Protein AF-A0A9J5Y1U6-F1 (afdb_monomer)

Radius of gyration: 24.43 Å; Cα contacts (8 Å, |Δi|>4): 28; chains: 1; bounding box: 59×38×67 Å

Structure (mmCIF, N/CA/C/O backbone):
data_AF-A0A9J5Y1U6-F1
#
_entry.id   AF-A0A9J5Y1U6-F1
#
loop_
_atom_site.group_PDB
_atom_site.id
_atom_site.type_symbol
_atom_site.label_atom_id
_atom_site.label_alt_id
_atom_site.label_comp_id
_atom_site.label_asym_id
_atom_site.label_entity_id
_atom_site.label_seq_id
_atom_site.pdbx_PDB_ins_code
_atom_site.Cartn_x
_atom_site.Cartn_y
_atom_site.Cartn_z
_atom_site.occupancy
_atom_site.B_iso_or_equiv
_atom_site.auth_seq_id
_atom_site.auth_comp_id
_atom_site.auth_asym_id
_atom_site.auth_atom_id
_atom_site.pdbx_PDB_model_num
ATOM 1 N N . MET A 1 1 ? 47.643 -8.960 -52.295 1.00 37.28 1 MET A N 1
ATOM 2 C CA . MET A 1 1 ? 47.660 -8.270 -50.986 1.00 37.28 1 MET A CA 1
ATOM 3 C C . MET A 1 1 ? 46.246 -8.256 -50.419 1.00 37.28 1 MET A C 1
ATOM 5 O O . MET A 1 1 ? 45.339 -7.774 -51.087 1.00 37.28 1 MET A O 1
ATOM 9 N N . GLY A 1 2 ? 46.035 -8.901 -49.269 1.00 40.78 2 GLY A N 1
ATOM 10 C CA . GLY A 1 2 ? 44.711 -9.134 -48.681 1.00 40.78 2 GLY A CA 1
ATOM 11 C C . GLY A 1 2 ? 44.109 -7.870 -48.066 1.00 40.78 2 GLY A C 1
ATOM 12 O O . GLY A 1 2 ? 44.776 -7.161 -47.318 1.00 40.78 2 GLY A O 1
ATOM 13 N N . ARG A 1 3 ? 42.842 -7.589 -48.387 1.00 44.56 3 ARG A N 1
ATOM 14 C CA . ARG A 1 3 ? 42.076 -6.476 -47.812 1.00 44.56 3 ARG A CA 1
ATOM 15 C C . ARG A 1 3 ? 41.805 -6.760 -46.333 1.00 44.56 3 ARG A C 1
ATOM 17 O O . ARG A 1 3 ? 41.010 -7.642 -46.012 1.00 44.56 3 ARG A O 1
ATOM 24 N N . ALA A 1 4 ? 42.463 -6.008 -45.453 1.00 46.34 4 ALA A N 1
ATOM 25 C CA . ALA A 1 4 ? 42.156 -5.958 -44.030 1.00 46.34 4 ALA A CA 1
ATOM 26 C C . ALA A 1 4 ? 40.682 -5.556 -43.857 1.00 46.34 4 ALA A C 1
ATOM 28 O O . ALA A 1 4 ? 40.277 -4.452 -44.220 1.00 46.34 4 ALA A O 1
ATOM 29 N N . ARG A 1 5 ? 39.857 -6.487 -43.369 1.00 50.5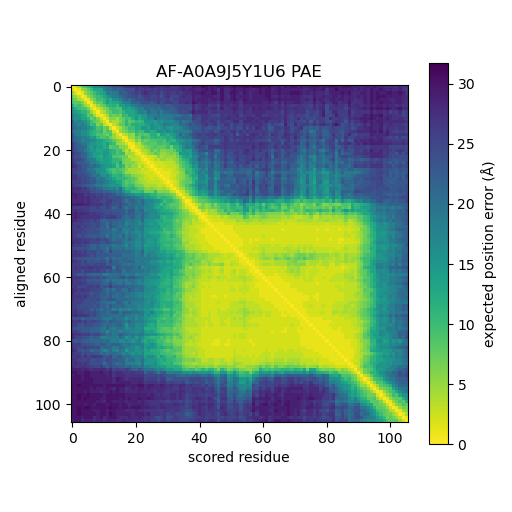0 5 ARG A N 1
ATOM 30 C CA . ARG A 1 5 ? 38.454 -6.224 -43.043 1.00 50.50 5 ARG A CA 1
ATOM 31 C C . ARG A 1 5 ? 38.412 -5.315 -41.815 1.00 50.50 5 ARG A C 1
ATOM 33 O O . ARG A 1 5 ? 38.963 -5.646 -40.770 1.00 50.50 5 ARG A O 1
ATOM 40 N N . ASP A 1 6 ? 37.794 -4.155 -41.996 1.00 52.91 6 ASP A N 1
ATOM 41 C CA . ASP A 1 6 ? 37.672 -3.064 -41.035 1.00 52.91 6 ASP A CA 1
ATOM 42 C C . ASP A 1 6 ? 36.993 -3.526 -39.723 1.00 52.91 6 ASP A C 1
ATOM 44 O O . ASP A 1 6 ? 35.800 -3.824 -39.678 1.00 52.91 6 ASP A O 1
ATOM 48 N N . VAL A 1 7 ? 37.781 -3.591 -38.644 1.00 54.03 7 VAL A N 1
ATOM 49 C CA . VAL A 1 7 ? 37.368 -3.979 -37.278 1.00 54.03 7 VAL A CA 1
ATOM 50 C C . VAL A 1 7 ? 36.524 -2.888 -36.587 1.00 54.03 7 VAL A C 1
ATOM 52 O O . VAL A 1 7 ? 35.916 -3.125 -35.543 1.00 54.03 7 VAL A O 1
ATOM 55 N N . ARG A 1 8 ? 36.447 -1.673 -37.148 1.00 52.47 8 ARG A N 1
ATOM 56 C CA . ARG A 1 8 ? 35.677 -0.557 -36.572 1.00 52.47 8 ARG A CA 1
ATOM 57 C C . ARG A 1 8 ? 34.212 -0.617 -36.980 1.00 52.47 8 ARG A C 1
ATOM 59 O O . ARG A 1 8 ? 33.350 -0.312 -36.159 1.00 52.47 8 ARG A O 1
ATOM 66 N N . VAL A 1 9 ? 33.918 -1.085 -38.194 1.00 54.09 9 VAL A N 1
ATOM 67 C CA . VAL A 1 9 ? 32.534 -1.251 -38.664 1.00 54.09 9 VAL A CA 1
ATOM 68 C C . VAL A 1 9 ? 31.809 -2.299 -37.815 1.00 54.09 9 VAL A C 1
ATOM 70 O O . VAL A 1 9 ? 30.724 -2.027 -37.308 1.00 54.09 9 VAL A O 1
ATOM 73 N N . THR A 1 10 ? 32.425 -3.456 -37.551 1.00 52.22 10 THR A N 1
ATOM 74 C CA . THR A 1 10 ? 31.820 -4.543 -36.752 1.00 52.22 10 THR A CA 1
ATOM 75 C C . THR A 1 10 ? 31.591 -4.173 -35.283 1.00 52.22 10 THR A C 1
ATOM 77 O O . THR A 1 10 ? 30.628 -4.643 -34.676 1.00 52.22 10 THR A O 1
ATOM 80 N N . LYS A 1 11 ? 32.411 -3.278 -34.717 1.00 52.00 11 LYS A N 1
ATOM 81 C CA . LYS A 1 11 ? 32.227 -2.758 -33.353 1.00 52.00 11 LYS A CA 1
ATOM 82 C C . LYS A 1 11 ? 31.014 -1.823 -33.232 1.00 52.00 11 LYS A C 1
ATOM 84 O O . LYS A 1 11 ? 30.335 -1.856 -32.206 1.00 52.00 11 LYS A O 1
ATOM 89 N N . CYS A 1 12 ? 30.694 -1.049 -34.273 1.00 51.03 12 CYS A N 1
ATOM 90 C CA . CYS A 1 12 ? 29.504 -0.191 -34.299 1.00 51.03 12 CYS A CA 1
ATOM 91 C C . CYS A 1 12 ? 28.195 -0.992 -34.336 1.00 51.03 12 CYS A C 1
ATOM 93 O O . CYS A 1 12 ? 27.301 -0.699 -33.544 1.00 51.03 12 CYS A O 1
ATOM 95 N N . TRP A 1 13 ? 28.098 -2.044 -35.158 1.00 43.88 13 TRP A N 1
ATOM 96 C CA . TRP A 1 13 ? 26.896 -2.896 -35.209 1.00 43.88 13 TRP A CA 1
ATOM 97 C C . TRP A 1 13 ? 26.616 -3.597 -33.872 1.00 43.88 13 TRP A C 1
ATOM 99 O O . TRP A 1 13 ? 25.471 -3.659 -33.422 1.00 43.88 13 TRP A O 1
ATOM 109 N N . PHE A 1 14 ? 27.663 -4.074 -33.193 1.00 50.84 14 PHE A N 1
ATOM 110 C CA . PHE A 1 14 ? 27.520 -4.800 -31.929 1.00 50.84 14 PHE A CA 1
ATOM 111 C C . PHE A 1 14 ? 27.088 -3.890 -30.765 1.00 50.84 14 PHE A C 1
ATOM 113 O O . PHE A 1 14 ? 26.224 -4.248 -29.964 1.00 50.84 14 PHE A O 1
ATOM 120 N N . LEU A 1 15 ? 27.639 -2.675 -30.692 1.00 53.47 15 LEU A N 1
ATOM 121 C CA . LEU A 1 15 ? 27.267 -1.695 -29.667 1.00 53.47 15 LEU A CA 1
ATOM 122 C C . LEU A 1 15 ? 25.892 -1.067 -29.928 1.00 53.47 15 LEU A C 1
ATOM 124 O O . LEU A 1 15 ? 25.202 -0.707 -28.976 1.00 53.47 15 LEU A O 1
ATOM 128 N N . GLN A 1 16 ? 25.460 -0.967 -31.187 1.00 55.44 16 GLN A N 1
ATOM 129 C CA . GLN A 1 16 ? 24.159 -0.401 -31.546 1.00 55.44 16 GLN A CA 1
ATOM 130 C C . GLN A 1 16 ? 22.993 -1.320 -31.150 1.00 55.44 16 GLN A C 1
ATOM 132 O O . GLN A 1 16 ? 22.002 -0.835 -30.601 1.00 55.44 16 GLN A O 1
ATOM 137 N N . GLY A 1 17 ? 23.141 -2.640 -31.313 1.00 56.09 17 GLY A N 1
ATOM 138 C CA . GLY A 1 17 ? 22.160 -3.617 -30.820 1.00 56.09 17 GLY A CA 1
ATOM 139 C C . GLY A 1 17 ? 22.053 -3.633 -29.290 1.00 56.09 17 GLY A C 1
ATOM 140 O O . GLY A 1 17 ? 20.954 -3.667 -28.734 1.00 56.09 17 GLY A O 1
ATOM 141 N N . PHE A 1 18 ? 23.187 -3.522 -28.590 1.00 56.31 18 PHE A N 1
ATOM 142 C CA . PHE A 1 18 ? 23.207 -3.439 -27.126 1.00 56.31 18 PHE A CA 1
ATOM 143 C C . PHE A 1 18 ? 22.609 -2.117 -26.611 1.00 56.31 18 PHE A C 1
ATOM 145 O O . PHE A 1 18 ? 21.887 -2.109 -25.615 1.00 56.31 18 PHE A O 1
ATOM 152 N N . ARG A 1 19 ? 22.837 -1.008 -27.328 1.00 54.06 19 ARG A N 1
ATOM 153 C CA . ARG A 1 19 ? 22.260 0.309 -27.022 1.00 54.06 19 ARG A CA 1
ATOM 154 C C . ARG A 1 19 ? 20.738 0.326 -27.173 1.00 54.06 19 ARG A C 1
ATOM 156 O O . ARG A 1 19 ? 20.075 0.850 -26.288 1.00 54.06 19 ARG A O 1
ATOM 163 N N . SER A 1 20 ? 20.186 -0.290 -28.223 1.00 57.59 20 SER A N 1
ATOM 164 C CA . SER A 1 20 ? 18.726 -0.406 -28.400 1.00 57.59 20 SER A CA 1
ATOM 165 C C . SER A 1 20 ? 18.089 -1.203 -27.262 1.00 57.59 20 SER A C 1
ATOM 167 O O . SER A 1 20 ? 17.143 -0.745 -26.633 1.00 57.59 20 SER A O 1
ATOM 169 N N . ARG A 1 21 ? 18.691 -2.346 -26.909 1.00 59.06 21 ARG A N 1
ATOM 170 C CA . ARG A 1 21 ? 18.209 -3.202 -25.819 1.00 59.06 21 ARG A CA 1
ATOM 171 C C . ARG A 1 21 ? 18.239 -2.507 -24.456 1.00 59.06 21 ARG A C 1
ATOM 173 O O . ARG A 1 21 ? 17.362 -2.740 -23.630 1.00 59.06 21 ARG A O 1
ATOM 180 N N . ILE A 1 22 ? 19.237 -1.660 -24.202 1.00 62.25 22 ILE A N 1
ATOM 181 C CA . ILE A 1 22 ? 19.300 -0.858 -22.973 1.00 62.25 22 ILE A CA 1
ATOM 182 C C . ILE A 1 22 ? 18.199 0.207 -22.949 1.00 62.25 22 ILE A C 1
ATOM 184 O O . ILE A 1 22 ? 17.598 0.414 -21.896 1.00 62.25 22 ILE A O 1
ATOM 188 N N . GLU A 1 23 ? 17.906 0.859 -24.073 1.00 60.69 23 GLU A N 1
ATOM 189 C CA . GLU A 1 23 ? 16.835 1.861 -24.149 1.00 60.69 23 GLU A CA 1
ATOM 190 C C . GLU A 1 23 ? 15.446 1.225 -23.975 1.00 60.69 23 GLU A C 1
ATOM 192 O O . GLU A 1 23 ? 14.637 1.768 -23.227 1.00 60.69 23 GLU A O 1
ATOM 197 N N . ASP A 1 24 ? 15.203 0.027 -24.519 1.00 64.06 24 ASP A N 1
ATOM 198 C CA . ASP A 1 24 ? 13.962 -0.734 -24.292 1.00 64.06 24 ASP A CA 1
ATOM 199 C C . ASP A 1 24 ? 13.782 -1.125 -22.817 1.00 64.06 24 ASP A C 1
ATOM 201 O O . ASP A 1 24 ? 12.707 -0.966 -22.233 1.00 64.06 24 ASP A O 1
ATOM 205 N N . VAL A 1 25 ? 14.861 -1.578 -22.170 1.00 68.38 25 VAL A N 1
ATOM 206 C CA . VAL A 1 25 ? 14.853 -1.892 -20.734 1.00 68.38 25 VAL A CA 1
ATOM 207 C C . VAL A 1 25 ? 14.621 -0.628 -19.903 1.00 68.38 25 VAL A C 1
ATOM 209 O O . VAL A 1 25 ? 13.867 -0.657 -18.930 1.00 68.38 25 VAL A O 1
ATOM 212 N N . ARG A 1 26 ? 15.218 0.508 -20.282 1.00 66.06 26 ARG A N 1
ATOM 213 C CA . ARG A 1 26 ? 14.990 1.800 -19.618 1.00 66.06 26 ARG A CA 1
ATOM 214 C C . ARG A 1 26 ? 13.557 2.278 -19.805 1.00 66.06 26 ARG A C 1
ATOM 216 O O . ARG A 1 26 ? 12.963 2.711 -18.822 1.00 66.06 26 ARG A O 1
ATOM 223 N N . GLU A 1 27 ? 12.977 2.155 -20.992 1.00 61.12 27 GLU A N 1
ATOM 224 C CA . GLU A 1 27 ? 11.583 2.518 -21.260 1.00 61.12 27 GLU A CA 1
ATOM 225 C C . GLU A 1 27 ? 10.592 1.606 -20.529 1.00 61.12 27 GLU A C 1
ATOM 227 O O . GLU A 1 27 ? 9.592 2.094 -19.993 1.00 61.12 27 GLU A O 1
ATOM 232 N N . GLU A 1 28 ? 10.886 0.312 -20.389 1.00 63.47 28 GLU A N 1
ATOM 233 C CA . GLU A 1 28 ? 10.089 -0.594 -19.560 1.00 63.47 28 GLU A CA 1
ATOM 234 C C . GLU A 1 28 ? 10.189 -0.241 -18.065 1.00 63.47 28 GLU A C 1
ATOM 236 O O . GLU A 1 28 ? 9.173 -0.165 -17.364 1.00 63.47 28 GLU A O 1
ATOM 241 N N . ILE A 1 29 ? 11.395 0.051 -17.569 1.00 63.50 29 ILE A N 1
ATOM 242 C CA . ILE A 1 29 ? 11.614 0.527 -16.195 1.00 63.50 29 ILE A CA 1
ATOM 243 C C . ILE A 1 29 ? 10.902 1.870 -15.971 1.00 63.50 29 ILE A C 1
ATOM 245 O O . ILE A 1 29 ? 10.305 2.093 -14.914 1.00 63.50 29 ILE A O 1
ATOM 249 N N . LEU A 1 30 ? 10.915 2.765 -16.960 1.00 59.59 30 LEU A N 1
ATOM 250 C CA . LEU A 1 30 ? 10.241 4.059 -16.911 1.00 59.59 30 LEU A CA 1
ATOM 251 C C . LEU A 1 30 ? 8.719 3.923 -17.038 1.00 59.59 30 LEU A C 1
ATOM 253 O O . LEU A 1 30 ? 8.013 4.680 -16.381 1.00 59.59 30 LEU A O 1
ATOM 257 N N . ARG A 1 31 ? 8.176 2.960 -17.795 1.00 59.12 31 ARG A N 1
ATOM 258 C CA . ARG A 1 31 ? 6.737 2.608 -17.787 1.00 59.12 31 ARG A CA 1
ATOM 259 C C . ARG A 1 31 ? 6.312 2.082 -16.418 1.00 59.12 31 ARG A C 1
ATOM 261 O O . ARG A 1 31 ? 5.325 2.567 -15.873 1.00 59.12 31 ARG A O 1
ATOM 268 N N . LYS A 1 32 ? 7.109 1.199 -15.804 1.00 56.28 32 LYS A N 1
ATOM 269 C CA . LYS A 1 32 ? 6.905 0.732 -14.419 1.00 56.28 32 LYS A CA 1
ATOM 270 C C . LYS A 1 32 ? 7.001 1.875 -13.392 1.00 56.28 32 LYS A C 1
ATOM 272 O O . LYS A 1 32 ? 6.253 1.874 -12.420 1.00 56.28 32 LYS A O 1
ATOM 277 N N . ARG A 1 33 ? 7.859 2.884 -13.616 1.00 55.56 33 ARG A N 1
ATOM 278 C CA . ARG A 1 33 ? 7.940 4.115 -12.791 1.00 55.56 33 ARG A CA 1
ATOM 279 C C . ARG A 1 33 ? 6.813 5.123 -13.058 1.00 55.56 33 ARG A C 1
ATOM 281 O O . ARG A 1 33 ? 6.473 5.873 -12.148 1.00 55.56 33 ARG A O 1
ATOM 288 N N . ARG A 1 34 ? 6.255 5.164 -14.275 1.00 53.44 34 ARG A N 1
ATOM 289 C CA . ARG A 1 34 ? 5.191 6.092 -14.719 1.00 53.44 34 ARG A CA 1
ATOM 290 C C . ARG A 1 34 ? 3.771 5.618 -14.406 1.00 53.44 34 ARG A C 1
ATOM 292 O O . ARG A 1 34 ? 2.843 6.373 -14.679 1.00 53.44 34 ARG A O 1
ATOM 299 N N . ALA A 1 35 ? 3.585 4.455 -13.777 1.00 55.91 35 ALA A N 1
ATOM 300 C CA . ALA A 1 35 ? 2.316 4.033 -13.163 1.00 55.91 35 ALA A CA 1
ATOM 301 C C . ALA A 1 35 ? 1.994 4.883 -11.909 1.00 55.91 35 ALA A C 1
ATOM 303 O O . ALA A 1 35 ? 1.854 4.395 -10.787 1.00 55.91 35 ALA A O 1
ATOM 304 N N . GLY A 1 36 ? 2.005 6.202 -12.099 1.00 62.50 36 GLY A N 1
ATOM 305 C CA . GLY A 1 36 ? 1.867 7.224 -11.086 1.00 62.50 36 GLY A CA 1
ATOM 306 C C . GLY A 1 36 ? 0.461 7.220 -10.516 1.00 62.50 36 GLY A C 1
ATOM 307 O O . GLY A 1 36 ? -0.496 7.503 -11.224 1.00 62.50 36 GLY A O 1
ATOM 308 N N . LYS A 1 37 ? 0.408 6.986 -9.202 1.00 61.59 37 LYS A N 1
ATOM 309 C CA . LYS A 1 37 ? -0.780 6.900 -8.343 1.00 61.59 37 LYS A CA 1
ATOM 310 C C . LYS A 1 37 ? -1.665 5.692 -8.669 1.00 61.59 37 LYS A C 1
ATOM 312 O O . LYS A 1 37 ? -1.985 5.402 -9.812 1.00 61.59 37 LYS A O 1
ATOM 317 N N . LEU A 1 38 ? -2.031 4.973 -7.610 1.00 70.94 38 LEU A N 1
ATOM 318 C CA . LEU A 1 38 ? -2.995 3.882 -7.693 1.00 70.94 38 LEU A CA 1
ATOM 319 C C . LEU A 1 38 ? -4.336 4.434 -8.213 1.00 70.94 38 LEU A C 1
ATOM 321 O O . LEU A 1 38 ? -4.652 5.587 -7.891 1.00 70.94 38 LEU A O 1
ATOM 325 N N . PRO A 1 39 ? -5.113 3.647 -8.981 1.00 72.31 39 PRO A N 1
ATOM 326 C CA . PRO A 1 39 ? -6.457 4.035 -9.397 1.00 72.31 39 PRO A CA 1
ATOM 327 C C . PRO A 1 39 ? -7.271 4.525 -8.193 1.00 72.31 39 PRO A C 1
ATOM 329 O O . PRO A 1 39 ? -7.206 3.918 -7.121 1.00 72.31 39 PRO A O 1
ATOM 332 N N . GLY A 1 40 ? -8.004 5.632 -8.344 1.00 62.00 40 GLY A N 1
ATOM 333 C CA . GLY A 1 40 ? -8.721 6.280 -7.237 1.00 62.00 40 GLY A CA 1
ATOM 334 C C . GLY A 1 40 ? -9.603 5.305 -6.453 1.00 62.00 40 GLY A C 1
ATOM 335 O O . GLY A 1 40 ? -9.547 5.290 -5.223 1.00 62.00 40 GLY A O 1
ATOM 336 N N . ASP A 1 41 ? -10.285 4.409 -7.162 1.00 75.06 41 ASP A N 1
ATOM 337 C CA . ASP A 1 41 ? -11.197 3.415 -6.591 1.00 75.06 41 ASP A CA 1
ATOM 338 C C . ASP A 1 41 ? -10.468 2.424 -5.672 1.00 75.06 41 ASP A C 1
ATOM 340 O O . ASP A 1 41 ? -10.880 2.195 -4.535 1.00 75.06 41 ASP A O 1
ATOM 344 N N . THR A 1 42 ? -9.292 1.940 -6.091 1.00 82.56 42 THR A N 1
ATOM 345 C CA . THR A 1 42 ? -8.459 1.039 -5.272 1.00 82.56 42 THR A CA 1
ATOM 346 C C . THR A 1 42 ? -7.955 1.710 -3.996 1.00 82.56 42 THR A C 1
ATOM 348 O O . THR A 1 42 ? -7.818 1.070 -2.953 1.00 82.56 42 THR A O 1
ATOM 351 N N . THR A 1 43 ? -7.711 3.027 -4.033 1.00 83.88 43 THR A N 1
ATOM 352 C CA . THR A 1 43 ? -7.275 3.748 -2.832 1.00 83.88 43 THR A CA 1
ATOM 353 C C . THR A 1 43 ? -8.374 3.905 -1.792 1.00 83.88 43 THR A C 1
ATOM 355 O O . THR A 1 43 ? -8.041 4.084 -0.622 1.00 83.88 43 THR A O 1
ATOM 358 N N . THR A 1 44 ? -9.649 3.830 -2.174 1.00 87.69 44 THR A N 1
ATOM 359 C CA . THR A 1 44 ? -10.774 3.876 -1.231 1.00 87.69 44 THR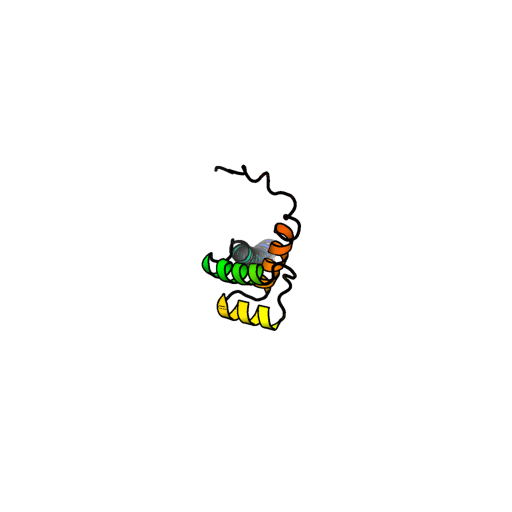 A CA 1
ATOM 360 C C . THR A 1 44 ? -10.794 2.630 -0.353 1.00 87.69 44 THR A C 1
ATOM 362 O O . THR A 1 44 ? -10.847 2.757 0.867 1.00 87.69 44 THR A O 1
ATOM 365 N N . VAL A 1 45 ? -10.622 1.445 -0.946 1.00 90.94 45 VAL A N 1
ATOM 366 C CA . VAL A 1 45 ? -10.538 0.167 -0.214 1.00 90.94 45 VAL A CA 1
ATOM 367 C C . VAL A 1 45 ? -9.389 0.191 0.802 1.00 90.94 45 VAL A C 1
ATOM 369 O O . VAL A 1 45 ? -9.588 -0.045 1.993 1.00 90.94 45 VAL A O 1
ATOM 372 N N . LEU A 1 46 ? -8.191 0.597 0.362 1.00 91.75 46 LEU A N 1
ATOM 373 C CA . LEU A 1 46 ? -7.014 0.693 1.234 1.00 91.75 46 LEU A CA 1
ATOM 374 C C . LEU A 1 46 ? -7.203 1.713 2.374 1.00 91.75 46 LEU A C 1
ATOM 376 O O . LEU A 1 46 ? -6.756 1.486 3.500 1.00 91.75 46 LEU A O 1
ATOM 380 N N . LYS A 1 47 ? -7.874 2.841 2.102 1.00 90.75 47 LYS A N 1
ATOM 381 C CA . LYS A 1 47 ? -8.207 3.850 3.121 1.00 90.75 47 LYS A CA 1
ATOM 382 C C . LYS A 1 47 ? -9.233 3.338 4.127 1.00 90.75 47 LYS A C 1
ATOM 384 O O . LYS A 1 47 ? -9.067 3.618 5.311 1.00 90.75 47 LYS A O 1
ATOM 389 N N . ASN A 1 48 ? -10.246 2.597 3.684 1.00 92.81 48 ASN A N 1
ATOM 390 C CA . ASN A 1 48 ? -11.248 2.015 4.574 1.00 92.81 48 ASN A CA 1
ATOM 391 C C . ASN A 1 48 ? -10.590 1.045 5.557 1.00 92.81 48 ASN A C 1
ATOM 393 O O . ASN A 1 48 ? -10.753 1.199 6.767 1.00 92.81 48 ASN A O 1
ATOM 397 N N . TRP A 1 49 ? -9.754 0.129 5.054 1.00 93.62 49 TRP A N 1
ATOM 398 C CA . TRP A 1 49 ? -8.994 -0.782 5.913 1.00 93.62 49 TRP A CA 1
ATOM 399 C C . TRP A 1 49 ? -8.108 -0.009 6.901 1.00 93.62 49 TRP A C 1
ATOM 401 O O . TRP A 1 49 ? -8.088 -0.305 8.095 1.00 93.62 49 TRP A O 1
ATOM 411 N N . TRP A 1 50 ? -7.417 1.0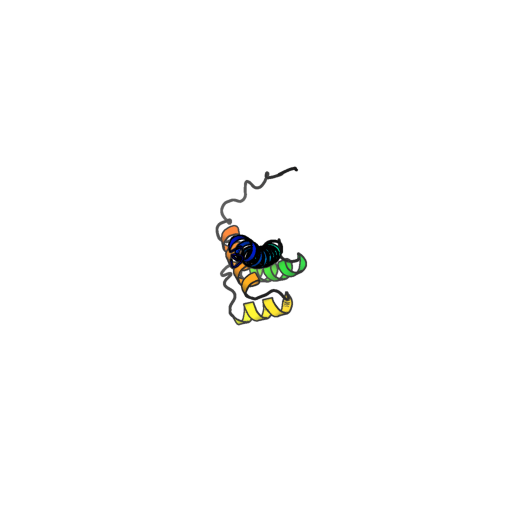37 6.428 1.00 91.69 50 TRP A N 1
ATOM 412 C CA . TRP A 1 50 ? -6.576 1.894 7.269 1.00 91.69 50 TRP A CA 1
ATOM 413 C C . TRP A 1 50 ? -7.352 2.564 8.409 1.00 91.69 50 TRP A C 1
ATOM 415 O O . TRP A 1 50 ? -6.851 2.625 9.528 1.00 91.69 50 TRP A O 1
ATOM 425 N N . GLN A 1 51 ? -8.547 3.093 8.138 1.00 90.00 51 GLN A N 1
ATOM 426 C CA . GLN A 1 51 ? -9.371 3.749 9.156 1.00 90.00 51 GLN A CA 1
ATOM 427 C C . GLN A 1 51 ? -9.816 2.757 10.236 1.00 90.00 51 GLN A C 1
ATOM 429 O O . GLN A 1 51 ? -9.707 3.066 11.425 1.00 90.00 51 GLN A O 1
ATOM 434 N N . GLN A 1 52 ? -10.222 1.553 9.824 1.00 90.94 52 GLN A N 1
ATOM 435 C CA . GLN A 1 52 ? -10.597 0.463 10.729 1.00 90.94 52 GLN A CA 1
ATOM 436 C C . GLN A 1 52 ? -9.420 0.013 11.612 1.00 90.94 52 GLN A C 1
ATOM 438 O O . GLN A 1 52 ? -9.605 -0.268 12.793 1.00 90.94 52 GLN A O 1
ATOM 443 N N . HIS A 1 53 ? -8.197 0.028 11.073 1.00 89.56 53 HIS A N 1
ATOM 444 C CA . HIS A 1 53 ? -6.976 -0.419 11.756 1.00 89.56 53 HIS A CA 1
ATOM 445 C C . HIS A 1 53 ? -6.063 0.740 12.178 1.00 89.56 53 HIS A C 1
ATOM 447 O O . HIS A 1 53 ? -4.852 0.575 12.324 1.00 89.56 53 HIS A O 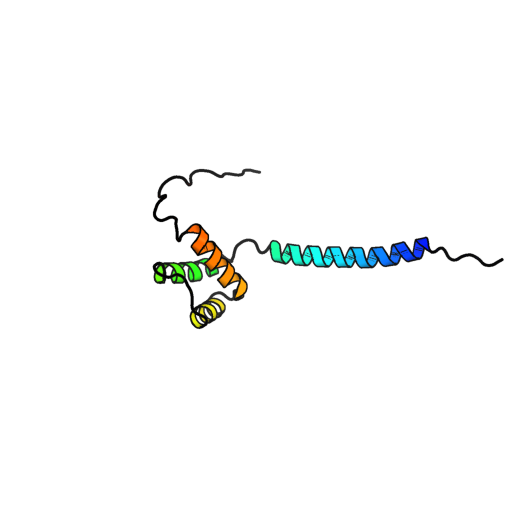1
ATOM 453 N N . SER A 1 54 ? -6.624 1.930 12.400 1.00 85.75 54 SER A N 1
ATOM 454 C CA . SER A 1 54 ? -5.848 3.150 12.667 1.00 85.75 54 SER A CA 1
ATOM 455 C C . SER A 1 54 ? -4.987 3.076 13.933 1.00 85.75 54 SER A C 1
ATOM 457 O O . SER A 1 54 ? -3.947 3.727 13.991 1.00 85.75 54 SER A O 1
ATOM 459 N N . LYS A 1 55 ? -5.367 2.244 14.914 1.00 84.06 55 LYS A N 1
ATOM 460 C CA . LYS A 1 55 ? -4.592 1.990 16.141 1.00 84.06 55 LYS A CA 1
ATOM 461 C C . LYS A 1 55 ? -3.353 1.120 15.903 1.00 84.06 55 LYS A C 1
ATOM 463 O O . LYS A 1 55 ? -2.376 1.294 16.617 1.00 84.06 55 LYS A O 1
ATOM 468 N N . TRP A 1 56 ? -3.393 0.206 14.927 1.00 85.56 56 TRP A N 1
ATOM 469 C CA . TRP A 1 56 ? -2.311 -0.730 14.579 1.00 85.56 56 TRP A CA 1
ATOM 470 C C . TRP A 1 56 ? -2.377 -1.134 13.085 1.00 85.56 56 TRP A C 1
ATOM 472 O O . TRP A 1 56 ? -2.827 -2.228 12.752 1.00 85.56 56 TRP A O 1
ATOM 482 N N . PRO A 1 57 ? -1.918 -0.279 12.153 1.00 88.19 57 PRO A N 1
ATOM 483 C CA . PRO A 1 57 ? -2.085 -0.431 10.712 1.00 88.19 57 PRO A CA 1
ATOM 484 C C . PRO A 1 57 ? -0.983 -1.319 10.126 1.00 88.19 57 PRO A C 1
ATOM 486 O O . PRO A 1 57 ? -0.183 -0.907 9.271 1.00 88.19 57 PRO A O 1
ATOM 489 N N . TYR A 1 58 ? -0.926 -2.545 10.630 1.00 90.38 58 TYR A N 1
ATOM 490 C CA . TYR A 1 58 ? -0.067 -3.618 10.158 1.00 90.38 58 TYR A CA 1
ATOM 491 C C . TYR A 1 58 ? -0.967 -4.743 9.644 1.00 90.38 58 TYR A C 1
ATOM 493 O O . TYR A 1 58 ? -1.389 -5.574 10.439 1.00 90.38 58 TYR A O 1
ATOM 501 N N . PRO A 1 59 ? -1.302 -4.752 8.340 1.00 90.69 59 PRO A N 1
ATOM 502 C CA . PRO A 1 59 ? -2.130 -5.810 7.778 1.00 90.69 59 PRO A CA 1
ATOM 503 C C . PRO A 1 59 ? -1.410 -7.152 7.879 1.00 90.69 59 PRO A C 1
ATOM 505 O O . PRO A 1 59 ? -0.204 -7.240 7.597 1.00 90.69 59 PRO A O 1
ATOM 508 N N . THR A 1 60 ? -2.157 -8.180 8.269 1.00 93.19 60 THR A N 1
ATOM 509 C CA . THR A 1 60 ? -1.705 -9.575 8.272 1.00 93.19 60 THR A CA 1
ATOM 510 C C . THR A 1 60 ? -1.515 -10.090 6.840 1.00 93.19 60 THR A C 1
ATOM 512 O O . THR A 1 60 ? -1.754 -9.371 5.866 1.00 93.19 60 THR A O 1
ATOM 515 N N . GLU A 1 61 ? -1.017 -11.314 6.673 1.00 91.31 61 GLU A N 1
ATOM 516 C CA . GLU A 1 61 ? -0.899 -11.912 5.335 1.00 91.31 61 GLU A CA 1
ATOM 517 C C . GLU A 1 61 ? -2.272 -12.152 4.697 1.00 91.31 61 GLU A C 1
ATOM 519 O O . GLU A 1 61 ? -2.452 -11.814 3.527 1.00 91.31 61 GLU A O 1
ATOM 524 N N . ASP A 1 62 ? -3.257 -12.592 5.483 1.00 92.12 62 ASP A N 1
ATOM 525 C CA . ASP A 1 62 ? -4.650 -12.731 5.054 1.00 92.12 62 ASP A CA 1
ATOM 526 C C . ASP A 1 62 ? -5.284 -11.391 4.665 1.00 92.12 62 ASP A C 1
ATOM 528 O O . ASP A 1 62 ? -5.919 -11.288 3.615 1.00 92.12 62 ASP A O 1
ATOM 532 N N . ASP A 1 63 ? -5.066 -10.332 5.455 1.00 91.75 63 ASP A N 1
ATOM 533 C CA . ASP A 1 63 ? -5.553 -8.989 5.109 1.00 91.75 63 ASP A CA 1
ATOM 534 C C . ASP A 1 63 ? -4.968 -8.520 3.780 1.00 91.75 63 ASP A C 1
ATOM 536 O O . ASP A 1 63 ? -5.669 -7.974 2.929 1.00 91.75 63 ASP A O 1
ATOM 540 N N . LYS A 1 64 ? -3.666 -8.739 3.576 1.00 92.19 64 LYS A N 1
ATOM 541 C CA . LYS A 1 64 ? -3.015 -8.380 2.317 1.00 92.19 64 LYS A CA 1
ATOM 542 C C . LYS A 1 64 ? -3.591 -9.179 1.155 1.00 92.19 64 LYS A C 1
ATOM 544 O O . LYS A 1 64 ? -3.795 -8.585 0.103 1.00 92.19 64 LYS A O 1
ATOM 549 N N . ALA A 1 65 ? -3.847 -10.476 1.328 1.00 91.38 65 ALA A N 1
ATOM 550 C CA . ALA A 1 65 ? -4.440 -11.319 0.293 1.00 91.38 65 ALA A CA 1
ATOM 551 C C . ALA A 1 65 ? -5.841 -10.823 -0.101 1.00 91.38 65 ALA A C 1
ATOM 553 O O . ALA A 1 65 ? -6.095 -10.617 -1.287 1.00 91.38 65 ALA A O 1
ATOM 554 N N . LYS A 1 66 ? -6.696 -10.507 0.880 1.00 93.69 66 LYS A N 1
ATOM 555 C CA . LYS A 1 66 ? -8.015 -9.901 0.630 1.00 93.69 66 LYS A CA 1
ATOM 556 C C . LYS A 1 66 ? -7.908 -8.567 -0.099 1.00 93.69 66 LYS A C 1
ATOM 558 O O . LYS A 1 66 ? -8.594 -8.339 -1.086 1.00 93.69 66 LYS A O 1
ATOM 563 N N . LEU A 1 67 ? -6.991 -7.699 0.327 1.00 91.94 67 LEU A N 1
ATOM 564 C CA . LEU A 1 67 ? -6.786 -6.412 -0.334 1.00 91.94 67 LEU A CA 1
ATOM 565 C C . LEU A 1 67 ? -6.261 -6.575 -1.769 1.00 91.94 67 LEU A C 1
ATOM 567 O O . LEU A 1 67 ? -6.609 -5.763 -2.622 1.00 91.94 67 LEU A O 1
ATOM 571 N N . VAL A 1 68 ? -5.443 -7.594 -2.063 1.00 91.31 68 VAL A N 1
ATOM 572 C CA . VAL A 1 68 ? -5.034 -7.935 -3.442 1.00 91.31 68 VAL A CA 1
ATOM 573 C C . VAL A 1 68 ? -6.250 -8.338 -4.270 1.00 91.31 68 VAL A C 1
ATOM 575 O O . VAL A 1 68 ? -6.404 -7.833 -5.379 1.00 91.31 68 VAL A O 1
ATOM 578 N N . GLU A 1 69 ? -7.105 -9.206 -3.734 1.00 91.62 69 GLU A N 1
ATOM 579 C CA . GLU A 1 69 ? -8.308 -9.689 -4.418 1.00 91.62 69 GLU A CA 1
ATOM 580 C C . GLU A 1 69 ? -9.295 -8.549 -4.707 1.00 91.62 69 GLU A C 1
ATOM 582 O O . GLU A 1 69 ? -9.719 -8.372 -5.846 1.00 91.62 69 GLU A O 1
ATOM 587 N N . GLU A 1 70 ? -9.582 -7.709 -3.711 1.00 90.69 70 GLU A N 1
ATOM 588 C CA . GLU A 1 70 ? -10.540 -6.606 -3.837 1.00 90.69 70 GLU A CA 1
ATOM 589 C C . GLU A 1 70 ? -10.037 -5.463 -4.730 1.00 90.69 70 GLU A C 1
ATOM 591 O O . GLU A 1 70 ? -10.817 -4.824 -5.435 1.00 90.69 70 GLU A O 1
ATOM 596 N N . THR A 1 71 ? -8.734 -5.159 -4.693 1.00 87.06 71 THR A N 1
ATOM 597 C CA . THR A 1 71 ? -8.176 -4.011 -5.431 1.00 87.06 71 THR A CA 1
ATOM 598 C C . THR A 1 71 ? -7.551 -4.380 -6.772 1.00 87.06 71 THR A C 1
ATOM 600 O O . THR A 1 71 ? -7.247 -3.486 -7.565 1.00 87.06 71 THR A O 1
ATOM 603 N N . GLY A 1 72 ? -7.287 -5.666 -7.016 1.00 87.38 72 GLY A N 1
ATOM 604 C CA . GLY A 1 72 ? -6.502 -6.143 -8.157 1.00 87.38 72 GLY A CA 1
ATOM 605 C C . GLY A 1 72 ? -5.047 -5.652 -8.160 1.00 87.38 72 GLY A C 1
ATOM 606 O O . GLY A 1 72 ? -4.346 -5.779 -9.166 1.00 87.38 72 GLY A O 1
ATOM 607 N N . LEU A 1 73 ? -4.577 -5.046 -7.064 1.00 87.38 73 LEU A N 1
ATOM 608 C CA . LEU A 1 73 ? -3.218 -4.530 -6.953 1.00 87.38 73 LEU A CA 1
ATOM 609 C C . LEU A 1 73 ? -2.249 -5.639 -6.580 1.00 87.38 73 LEU A C 1
ATOM 611 O O . LEU A 1 73 ? -2.548 -6.528 -5.791 1.00 87.38 73 LEU A O 1
ATOM 615 N N . GLN A 1 74 ? -1.016 -5.531 -7.063 1.00 87.12 74 GLN A N 1
ATOM 616 C CA . GLN A 1 74 ? 0.033 -6.439 -6.627 1.00 87.12 74 GLN A CA 1
ATOM 617 C C . GLN A 1 74 ? 0.340 -6.229 -5.142 1.00 87.12 74 GLN A C 1
ATOM 619 O O . GLN A 1 74 ? 0.444 -5.095 -4.665 1.00 87.12 74 GLN A O 1
ATOM 624 N N . LEU A 1 75 ? 0.636 -7.321 -4.437 1.00 86.75 75 LEU A N 1
ATOM 625 C CA . LEU A 1 75 ? 1.027 -7.319 -3.023 1.00 86.75 75 LEU A CA 1
ATOM 626 C C . LEU A 1 75 ? 2.108 -6.271 -2.696 1.00 86.75 75 LEU A C 1
ATOM 628 O O . LEU A 1 75 ? 2.046 -5.571 -1.685 1.00 86.75 75 LEU A O 1
ATOM 632 N N . LYS A 1 76 ? 3.091 -6.099 -3.589 1.00 85.56 76 LYS A N 1
ATOM 633 C CA . LYS A 1 76 ? 4.149 -5.085 -3.455 1.00 85.56 76 LYS A CA 1
ATOM 634 C C . LYS A 1 76 ? 3.603 -3.652 -3.447 1.00 85.56 76 LYS A C 1
ATOM 636 O O . LYS A 1 76 ? 4.110 -2.814 -2.703 1.00 85.56 76 LYS A O 1
ATOM 641 N N . GLN A 1 77 ? 2.594 -3.354 -4.265 1.00 87.56 77 GLN A N 1
ATOM 642 C CA . GLN A 1 77 ? 1.951 -2.037 -4.315 1.00 87.56 77 GLN A CA 1
ATOM 643 C C . GLN A 1 77 ? 1.181 -1.760 -3.023 1.00 87.56 77 GLN A C 1
ATOM 645 O O . GLN A 1 77 ? 1.303 -0.665 -2.478 1.00 87.56 77 GLN A O 1
ATOM 650 N N . ILE A 1 78 ? 0.481 -2.768 -2.498 1.00 88.38 78 ILE A N 1
ATOM 651 C CA . ILE A 1 78 ? -0.233 -2.700 -1.218 1.00 88.38 78 ILE A CA 1
ATOM 652 C C . ILE A 1 78 ? 0.751 -2.458 -0.068 1.00 88.38 78 ILE A C 1
ATOM 654 O O . ILE A 1 78 ? 0.600 -1.496 0.685 1.00 88.38 78 ILE A O 1
ATOM 658 N N . ASN A 1 79 ? 1.832 -3.239 0.009 1.00 89.38 79 ASN A N 1
ATOM 659 C CA . ASN A 1 79 ? 2.886 -3.055 1.012 1.00 89.38 79 ASN A CA 1
ATOM 660 C C . ASN A 1 79 ? 3.487 -1.643 0.959 1.00 89.38 79 ASN A C 1
ATOM 662 O O . ASN A 1 79 ? 3.576 -0.958 1.981 1.00 89.38 79 ASN A O 1
ATOM 666 N N . ASN A 1 80 ? 3.854 -1.177 -0.237 1.00 89.88 80 ASN A N 1
ATOM 667 C CA . ASN A 1 80 ? 4.399 0.166 -0.429 1.00 89.88 80 ASN A CA 1
ATOM 668 C C . ASN A 1 80 ? 3.398 1.259 -0.042 1.00 89.88 80 ASN A C 1
ATOM 670 O O . ASN A 1 80 ? 3.794 2.289 0.511 1.00 89.88 80 ASN A O 1
ATOM 674 N N . TRP A 1 81 ? 2.110 1.046 -0.315 1.00 91.94 81 TRP A N 1
ATOM 675 C CA . TRP A 1 81 ? 1.063 1.972 0.084 1.00 91.94 81 TRP A CA 1
ATOM 676 C C . TRP A 1 81 ? 0.980 2.080 1.604 1.00 91.94 81 TRP A C 1
ATOM 678 O O . TRP A 1 81 ? 1.079 3.193 2.114 1.00 91.94 81 TRP A O 1
ATOM 688 N N . PHE A 1 82 ? 0.914 0.961 2.332 1.00 91.94 82 PHE A N 1
ATOM 689 C CA . PHE A 1 82 ? 0.846 0.961 3.798 1.00 91.94 82 PHE A CA 1
ATOM 690 C C . PHE A 1 82 ? 2.091 1.551 4.458 1.00 91.94 82 PHE A C 1
ATOM 692 O O . PHE A 1 82 ? 1.970 2.334 5.400 1.00 91.94 82 PHE A O 1
ATOM 699 N N . ILE A 1 83 ? 3.284 1.250 3.936 1.00 89.88 83 ILE A N 1
ATOM 700 C CA . ILE A 1 83 ? 4.535 1.866 4.400 1.00 89.88 83 ILE A CA 1
ATOM 701 C C . ILE A 1 83 ? 4.460 3.391 4.244 1.00 89.88 83 ILE A C 1
ATOM 703 O O . ILE A 1 83 ? 4.689 4.132 5.201 1.00 89.88 83 ILE A O 1
ATOM 707 N N . ASN A 1 84 ? 4.083 3.879 3.060 1.00 89.81 84 ASN A N 1
ATOM 708 C CA . ASN A 1 84 ? 3.958 5.316 2.814 1.00 89.81 84 ASN A CA 1
ATOM 709 C C . ASN A 1 84 ? 2.796 5.955 3.582 1.00 89.81 84 ASN A C 1
ATOM 711 O O . ASN A 1 84 ? 2.857 7.140 3.911 1.00 89.81 84 ASN A O 1
ATOM 715 N N . GLN A 1 85 ? 1.724 5.214 3.847 1.00 91.06 85 GLN A N 1
ATOM 716 C CA . GLN A 1 85 ? 0.571 5.692 4.598 1.00 91.06 85 GLN A CA 1
ATOM 717 C C . GLN A 1 85 ? 0.922 5.872 6.077 1.00 91.06 85 GLN A C 1
ATOM 719 O O . GLN A 1 85 ? 0.655 6.947 6.616 1.00 91.06 85 GLN A O 1
ATOM 724 N N . ARG A 1 86 ? 1.632 4.909 6.688 1.00 91.50 86 ARG A N 1
ATOM 725 C CA . ARG A 1 86 ? 2.204 5.051 8.038 1.00 91.50 86 ARG A CA 1
ATOM 726 C C . ARG A 1 86 ? 3.144 6.239 8.128 1.00 91.50 86 ARG A C 1
ATOM 728 O O . ARG A 1 86 ? 2.940 7.101 8.975 1.00 91.50 86 ARG A O 1
ATOM 735 N N . LYS A 1 87 ? 4.100 6.360 7.202 1.00 86.94 87 LYS A N 1
ATOM 736 C CA . LYS A 1 87 ? 5.037 7.498 7.189 1.00 86.94 87 LYS A CA 1
ATOM 737 C C . LYS A 1 87 ? 4.334 8.862 7.176 1.00 86.94 87 LYS A C 1
ATOM 739 O O . LYS A 1 87 ? 4.843 9.792 7.786 1.00 86.94 87 LYS A O 1
ATOM 744 N N . ARG A 1 88 ? 3.188 8.984 6.495 1.00 87.06 88 ARG A N 1
ATOM 745 C CA . ARG A 1 88 ? 2.445 10.250 6.358 1.00 87.06 88 ARG A CA 1
ATOM 746 C C . ARG A 1 88 ? 1.469 10.537 7.503 1.00 87.06 88 ARG A C 1
ATOM 748 O O . ARG A 1 88 ? 1.251 11.702 7.815 1.00 87.06 88 ARG A O 1
ATOM 755 N N . ASN A 1 89 ? 0.867 9.507 8.101 1.00 83.81 89 ASN A N 1
ATOM 756 C CA . ASN A 1 89 ? -0.311 9.681 8.963 1.00 83.81 89 ASN A CA 1
ATOM 757 C C . ASN A 1 89 ? -0.132 9.153 10.390 1.00 83.81 89 ASN A C 1
ATOM 759 O O . ASN A 1 89 ? -0.877 9.562 11.267 1.00 83.81 89 ASN A O 1
ATOM 763 N N . TRP A 1 90 ? 0.849 8.286 10.650 1.00 74.44 90 TRP A N 1
ATOM 764 C CA . TRP A 1 90 ? 1.035 7.684 11.977 1.00 74.44 90 TRP A CA 1
ATOM 765 C C . TRP A 1 90 ? 1.577 8.675 13.020 1.00 74.44 90 TRP A C 1
ATOM 767 O O . TRP A 1 90 ? 1.278 8.553 14.199 1.00 74.44 90 TRP A O 1
ATOM 777 N N . HIS A 1 91 ? 2.327 9.691 12.585 1.00 67.31 91 HIS A N 1
ATOM 778 C CA . HIS A 1 91 ? 2.916 10.711 13.467 1.00 67.31 91 HIS A CA 1
ATOM 779 C C . HIS A 1 91 ? 2.225 12.084 13.352 1.00 67.31 91 HIS A C 1
ATOM 781 O O . HIS A 1 91 ? 2.563 13.009 14.082 1.00 67.31 91 HIS A O 1
ATOM 787 N N . SER A 1 92 ? 1.257 12.239 12.439 1.00 58.62 92 SER A N 1
ATOM 788 C CA . SER A 1 92 ? 0.629 13.538 12.133 1.00 58.62 92 SER A CA 1
ATOM 789 C C . SER A 1 92 ? -0.533 13.908 13.058 1.00 58.62 92 SER A C 1
ATOM 791 O O . SER A 1 92 ? -1.140 14.957 12.858 1.00 58.62 92 SER A O 1
ATOM 793 N N . ASN A 1 93 ? -0.811 13.136 14.115 1.00 51.91 93 ASN A N 1
ATOM 794 C CA . ASN A 1 93 ? -1.800 13.535 15.124 1.00 51.91 93 ASN A CA 1
ATOM 795 C C . ASN A 1 93 ? -1.344 14.732 16.002 1.00 51.91 93 ASN A C 1
ATOM 797 O O . ASN A 1 93 ? -2.011 15.061 16.976 1.00 51.91 93 ASN A O 1
ATOM 80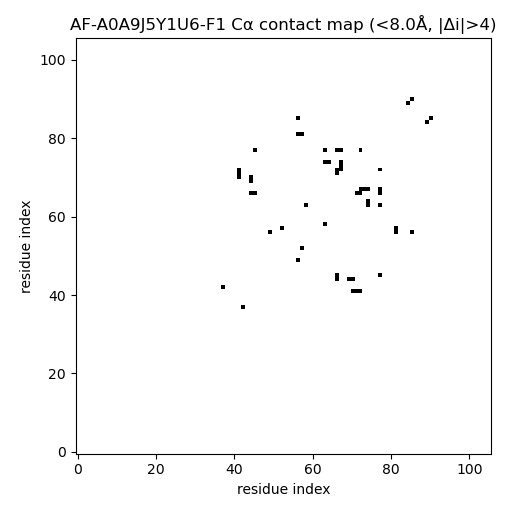1 N N . SER A 1 94 ? -0.230 15.403 15.664 1.00 50.31 94 SER A N 1
ATOM 802 C CA . SER A 1 94 ? 0.242 16.634 16.329 1.00 50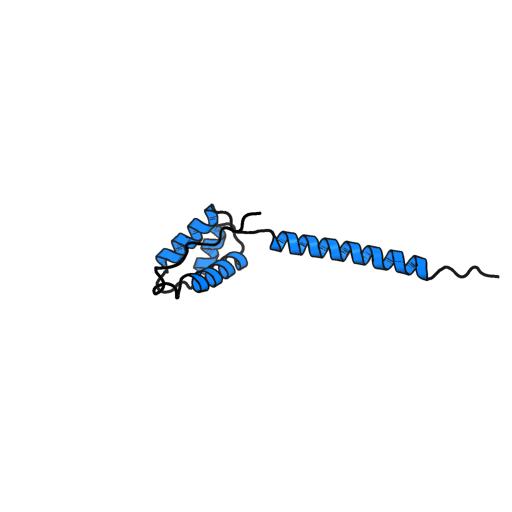.31 94 SER A CA 1
ATOM 803 C C . SER A 1 94 ? 0.429 17.854 15.415 1.00 50.31 94 SER A C 1
ATOM 805 O O . SER A 1 94 ? 0.910 18.878 15.889 1.00 50.31 94 SER A O 1
ATOM 807 N N . GLN A 1 95 ? 0.070 17.813 14.128 1.00 46.56 95 GLN A N 1
ATOM 808 C CA . GLN A 1 95 ? 0.208 18.985 13.241 1.00 46.56 95 GLN A CA 1
ATOM 809 C C . GLN A 1 95 ? -1.063 19.189 12.407 1.00 46.56 95 GLN A C 1
ATOM 811 O O . GLN A 1 95 ? -1.076 19.075 11.183 1.00 46.56 95 GLN A O 1
ATOM 816 N N . SER A 1 96 ? -2.157 19.521 13.089 1.00 44.53 96 SER A N 1
ATOM 817 C CA . SER A 1 96 ? -3.373 20.073 12.491 1.00 44.53 96 SER A CA 1
ATOM 818 C C . SER A 1 96 ? -3.201 21.562 12.156 1.00 44.53 96 SER A C 1
ATOM 820 O O . SER A 1 96 ? -4.009 22.371 12.579 1.00 44.53 96 SER A O 1
ATOM 822 N N . VAL A 1 97 ? -2.144 21.957 11.445 1.00 47.88 97 VAL A N 1
ATOM 823 C CA . VAL A 1 97 ? -1.999 23.279 10.807 1.00 47.88 97 VAL A CA 1
ATOM 824 C C . VAL A 1 97 ? -0.884 2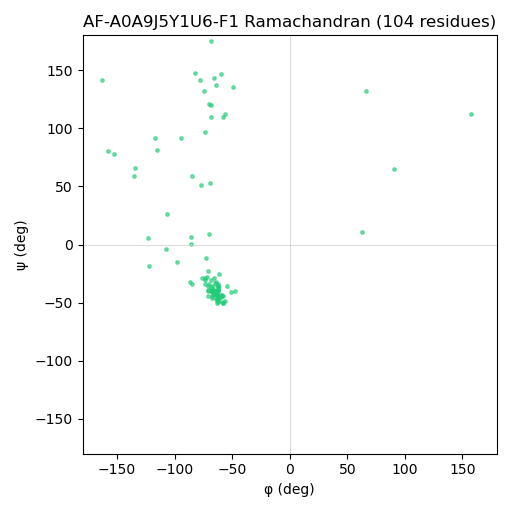3.175 9.763 1.00 47.88 97 VAL A C 1
ATOM 826 O O . VAL A 1 97 ? 0.134 22.546 10.009 1.00 47.88 97 VAL A O 1
ATOM 829 N N . THR A 1 98 ? -1.033 23.831 8.613 1.00 43.28 98 THR A N 1
ATOM 830 C CA . THR A 1 98 ? -0.034 23.945 7.523 1.00 43.28 98 THR A CA 1
ATOM 831 C C . THR A 1 98 ? -0.073 22.879 6.410 1.00 43.28 98 THR A C 1
ATOM 833 O O . THR A 1 98 ? 0.883 22.174 6.111 1.00 43.28 98 THR A O 1
ATOM 836 N N . SER A 1 99 ? -1.163 22.846 5.638 1.00 40.78 99 SER A N 1
ATOM 837 C CA . SER A 1 99 ? -1.062 22.410 4.232 1.00 40.78 99 SER A CA 1
ATOM 838 C C . SER A 1 99 ? -1.845 23.329 3.298 1.00 40.78 99 SER A C 1
ATOM 840 O O . SER A 1 99 ? -2.747 22.931 2.573 1.00 40.78 99 SER A O 1
ATOM 842 N N . LEU A 1 100 ? -1.471 24.609 3.317 1.00 43.03 100 LEU A N 1
ATOM 843 C CA . LEU A 1 100 ? -1.776 25.564 2.256 1.00 43.03 100 LEU A CA 1
ATOM 844 C C . LEU A 1 100 ? -0.457 26.003 1.616 1.00 43.03 100 LEU A C 1
ATOM 846 O O . LEU A 1 100 ? 0.082 27.040 1.980 1.00 43.03 100 LEU A O 1
ATOM 850 N N . LYS A 1 101 ? 0.076 25.192 0.694 1.00 43.31 101 LYS A N 1
ATOM 851 C CA . LYS A 1 101 ? 0.817 25.602 -0.522 1.00 43.31 101 LYS A CA 1
ATOM 852 C C . LYS A 1 101 ? 1.719 24.474 -1.015 1.00 43.31 101 LYS A C 1
ATOM 854 O O . LYS A 1 101 ? 2.786 24.213 -0.475 1.00 43.31 101 LYS A O 1
ATOM 859 N N . SER A 1 102 ? 1.363 23.930 -2.169 1.00 37.06 102 SER A N 1
ATOM 860 C CA . SER A 1 102 ? 2.320 23.829 -3.274 1.00 37.06 102 SER A CA 1
ATOM 861 C C . SER A 1 102 ? 1.560 23.700 -4.584 1.00 37.06 102 SER A C 1
ATOM 863 O O . SER A 1 102 ? 1.366 22.626 -5.144 1.00 37.06 102 SER A O 1
ATOM 865 N N . LYS A 1 103 ? 1.112 24.861 -5.065 1.00 45.22 103 LYS A N 1
ATOM 866 C CA . LYS A 1 103 ? 0.754 25.089 -6.460 1.00 45.22 103 LYS A CA 1
ATOM 867 C C . LYS A 1 103 ? 2.064 25.169 -7.239 1.00 45.22 103 LYS A C 1
ATOM 869 O O . LYS A 1 103 ? 2.694 26.218 -7.257 1.00 45.22 103 LYS A O 1
ATOM 874 N N . ARG A 1 104 ? 2.494 24.066 -7.852 1.00 40.06 104 ARG A N 1
ATOM 875 C CA . ARG A 1 104 ? 3.550 24.102 -8.871 1.00 40.06 104 ARG A CA 1
ATOM 876 C C . ARG A 1 104 ? 2.852 24.194 -10.226 1.00 40.06 104 ARG A C 1
ATOM 878 O O . ARG A 1 104 ? 2.379 23.197 -10.763 1.00 40.06 104 ARG A O 1
ATOM 885 N N . LYS A 1 105 ? 2.658 25.438 -10.673 1.00 41.41 105 LYS A N 1
ATOM 886 C CA . LYS A 1 105 ? 2.166 25.783 -12.009 1.00 41.41 105 LYS A CA 1
ATOM 887 C C . LYS A 1 105 ? 3.335 25.636 -12.994 1.00 41.41 105 LYS A C 1
ATOM 889 O O . LYS A 1 105 ? 4.477 25.896 -12.625 1.00 41.41 105 LYS A O 1
ATOM 894 N N . ARG A 1 106 ? 2.961 25.119 -14.161 1.00 40.84 106 ARG A N 1
ATOM 895 C CA . ARG A 1 106 ? 3.701 24.886 -15.403 1.00 40.84 106 ARG A CA 1
ATOM 896 C C . ARG A 1 106 ? 4.636 26.024 -15.797 1.00 40.84 106 ARG A C 1
ATOM 898 O O . ARG A 1 106 ? 4.235 27.184 -15.557 1.00 40.84 106 ARG A O 1
#

Mean predicted aligned error: 15.67 Å

pLDDT: mean 70.17, std 18.95, range [37.06, 93.69]

Foldseek 3Di:
DDDDDDPVVVVVVVVVVVVVVVVVVVVVVVVVVPPPDQDPVLVVVLVVLCVVCVVPLDDDPVSLVVSCVVNVDDSVVSVVCSVVCCVVPVPCPPDPDDDPDDPPDD

Secondary structure (DSSP, 8-state):
------HHHHHHHHHHHHHHHHHHHHHHHHHHHH--S--HHHHHHHHHHHHHTTTS----HHHHHHHHHHH---HHHHHHHHHHHHHHHSSGGG--S---------

Sequence (106 aa):
MGRARDVRVTKCWFLQGFRSRIEDVREEILRKRRAGKLPGDTTTVLKNWWQQHSKWPYPTEDDKAKLVEETGLQLKQINNWFINQRKRNWHS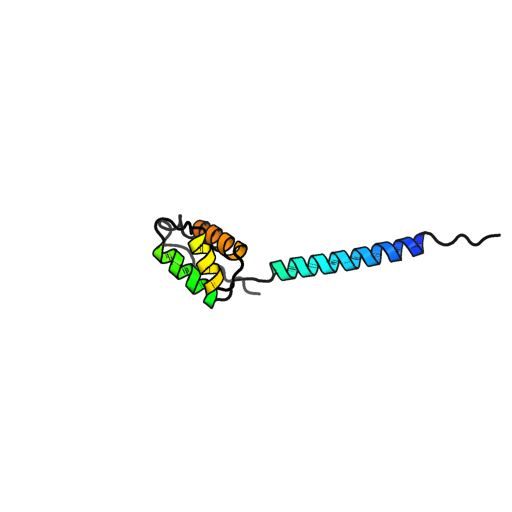NSQSVTSLKSKRKR

InterPro domains:
  IPR001356 Homeodomain [PS50071] (29-92)
  IPR001356 Homeodomain [SM00389] (31-96)
  IPR001356 Homeodomain [cd00086] (32-93)
  IPR008422 KN homeodomain [PF05920] (49-88)
  IPR009057 Homedomain-like superfamily [SSF46689] (31-96)
  IPR050224 Three Amino acid Loop Extension (TALE) homeobox [PTHR11850] (31-93)

Solvent-accessible surface area (backbone atoms only — not comparable to full-atom values): 6671 Å² total; per-residue (Å²): 136,83,80,81,78,69,69,65,61,61,51,50,58,58,50,50,57,52,51,52,54,49,50,54,52,48,50,51,53,45,51,68,65,61,68,69,71,78,60,72,72,44,51,50,58,57,48,52,55,41,63,78,28,64,94,63,76,67,76,51,73,66,54,46,50,53,50,25,67,78,47,71,45,55,64,68,58,54,53,52,47,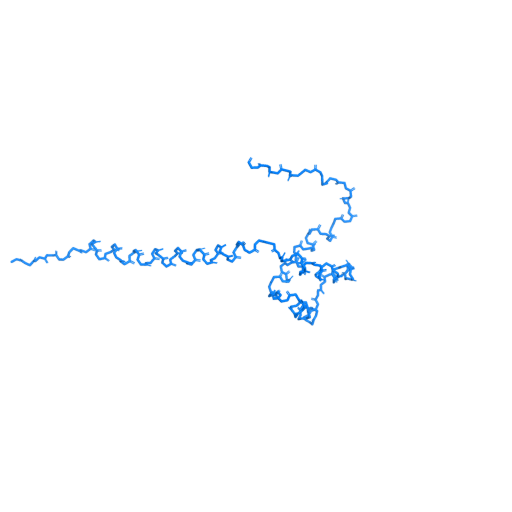49,55,54,46,43,75,65,55,71,74,46,91,78,57,94,70,88,88,88,81,83,85,82,77,132

Nearest PDB structures (foldseek):
  6fqp-assembly1_A  TM=9.695E-01  e=7.023E-04  Homo sapiens
  2dmn-assembly1_A  TM=7.558E-01  e=1.240E-04  Homo sapiens
  1mnm-assembly1_C  TM=9.528E-01  e=3.729E-03  Saccharomyces cerevisiae
  5zjt-assembly1_B  TM=8.947E-01  e=4.822E-03  Drosophila melanogaster
  1le8-assembly1_B  TM=8.945E-01  e=1.185E-02  Saccharomyces cerevisiae

Organism: Solanum commersonii (NCBI:txid4109)